Protein AF-A0A7S3XL60-F1 (afdb_monomer_lite)

Secondary structure (DSSP, 8-state):
-HHHHHHHHHHHHHHHHHHHHHHHTTT-S-HHHHHHHHHHHHHHHHHHHHHHHHTTT-TTS-HHHHHHHHHHHHHHHHHHHHSTT-HHHHHHIIIIIHHHS-HHHHHHHHHHHHHHHHHHHHHHHHHHHHHHHS--

InterPro domains:
  IPR003691 Fluoride-specific ion channel FluC [PF02537] (35-117)
  IPR003691 Fluoride-specific ion channel FluC [PTHR28259] (33-118)

Radius of gyration: 21.87 Å; chains: 1; bounding box: 58×39×62 Å

Structure (mmCIF, N/CA/C/O backbone):
data_AF-A0A7S3XL60-F1
#
_entry.id   AF-A0A7S3XL60-F1
#
loop_
_atom_site.group_PDB
_atom_site.id
_atom_site.type_symbol
_atom_site.label_atom_id
_atom_site.label_alt_id
_atom_site.label_comp_id
_atom_site.label_asym_id
_atom_site.label_entity_id
_atom_site.label_seq_id
_atom_site.pdbx_PDB_ins_code
_atom_site.Cartn_x
_atom_site.Cartn_y
_atom_site.Cartn_z
_atom_site.occupancy
_atom_site.B_iso_or_equiv
_atom_site.auth_seq_id
_atom_site.auth_comp_id
_atom_site.auth_asym_id
_atom_site.auth_atom_id
_atom_site.pdbx_PDB_model_num
ATOM 1 N N . TRP A 1 1 ? -0.030 26.048 19.191 1.00 60.75 1 TRP A N 1
ATOM 2 C CA . TRP A 1 1 ? -0.274 24.596 19.277 1.00 60.75 1 TRP A CA 1
ATOM 3 C C . TRP A 1 1 ? -0.818 24.056 17.961 1.00 60.75 1 TRP A C 1
ATOM 5 O O . TRP A 1 1 ? -0.021 23.483 17.243 1.00 60.75 1 TRP A O 1
ATOM 15 N N . TYR A 1 2 ? -2.032 24.414 17.520 1.00 70.25 2 TYR A N 1
ATOM 16 C CA . TYR A 1 2 ? -2.597 23.968 16.225 1.00 70.25 2 TYR A CA 1
ATOM 17 C C . TYR A 1 2 ? -1.670 24.115 14.994 1.00 70.25 2 TYR A C 1
ATOM 19 O O . TYR A 1 2 ? -1.503 23.177 14.225 1.00 70.25 2 TYR A O 1
ATOM 27 N N . ILE A 1 3 ? -1.014 25.269 14.820 1.00 68.69 3 ILE A N 1
ATOM 28 C CA . ILE A 1 3 ? -0.094 25.508 13.687 1.00 68.69 3 ILE A CA 1
ATOM 29 C C . ILE A 1 3 ? 1.188 24.665 13.795 1.00 68.69 3 ILE A C 1
ATOM 31 O O . ILE A 1 3 ? 1.730 24.233 12.783 1.00 68.69 3 ILE A O 1
ATOM 35 N N . ILE A 1 4 ? 1.656 24.407 15.018 1.00 69.75 4 ILE A N 1
ATOM 36 C CA . ILE A 1 4 ? 2.851 23.591 15.274 1.00 69.75 4 ILE A CA 1
ATOM 37 C C . ILE A 1 4 ? 2.540 22.124 14.967 1.00 69.75 4 ILE A C 1
ATOM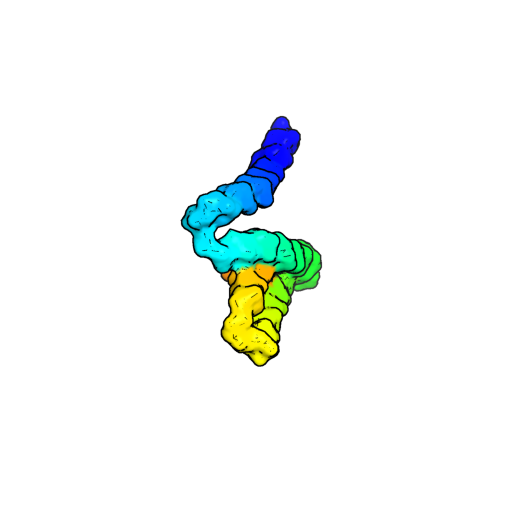 39 O O . ILE A 1 4 ? 3.349 21.463 14.327 1.00 69.75 4 ILE A O 1
ATOM 43 N N . ASP A 1 5 ? 1.347 21.645 15.323 1.00 66.94 5 ASP A N 1
ATOM 44 C CA . ASP A 1 5 ? 0.905 20.283 15.013 1.00 66.94 5 ASP A CA 1
ATOM 45 C C . ASP A 1 5 ? 0.758 20.071 13.501 1.00 66.94 5 ASP A C 1
ATOM 47 O O . ASP A 1 5 ? 1.246 19.082 12.960 1.00 66.94 5 ASP A O 1
ATOM 51 N N . GLN A 1 6 ? 0.171 21.037 12.786 1.00 62.28 6 GLN A N 1
ATOM 52 C CA . GLN A 1 6 ? 0.098 20.998 11.321 1.00 62.28 6 GLN A CA 1
ATOM 53 C C . GLN A 1 6 ? 1.495 21.017 10.686 1.00 62.28 6 GLN A C 1
ATOM 55 O O . GLN A 1 6 ? 1.762 20.253 9.760 1.00 62.28 6 GLN A O 1
ATOM 60 N N . ALA A 1 7 ? 2.412 21.835 11.205 1.00 62.44 7 ALA A N 1
ATOM 61 C CA . ALA A 1 7 ? 3.783 21.893 10.713 1.00 62.44 7 ALA A CA 1
ATOM 62 C C . ALA A 1 7 ? 4.552 20.589 10.978 1.00 62.44 7 ALA A C 1
ATOM 64 O O . ALA A 1 7 ? 5.225 20.107 10.078 1.00 62.44 7 ALA A O 1
ATOM 65 N N . LEU A 1 8 ? 4.423 19.975 12.157 1.00 65.44 8 LEU A N 1
ATOM 66 C CA . LEU A 1 8 ? 5.077 18.701 12.486 1.00 65.44 8 LEU A CA 1
ATOM 67 C C . LEU A 1 8 ? 4.546 17.528 11.660 1.00 65.44 8 LEU A C 1
ATOM 69 O O . LEU A 1 8 ? 5.292 16.591 11.390 1.00 65.44 8 LEU A O 1
ATOM 73 N N . VAL A 1 9 ? 3.282 17.584 11.240 1.00 63.25 9 VAL A N 1
ATOM 74 C CA . VAL A 1 9 ? 2.701 16.587 10.340 1.00 63.25 9 VAL A CA 1
ATOM 75 C C . VAL A 1 9 ? 3.178 16.824 8.912 1.00 63.25 9 VAL A C 1
ATOM 77 O O . VAL A 1 9 ? 3.651 15.890 8.285 1.00 63.25 9 VAL A O 1
ATOM 80 N N . VAL A 1 10 ? 3.111 18.053 8.397 1.00 63.19 10 VAL A N 1
ATOM 81 C CA . VAL A 1 10 ? 3.408 18.370 6.986 1.00 63.19 10 VAL A CA 1
ATOM 82 C C . VAL A 1 10 ? 4.910 18.386 6.688 1.00 63.19 10 VAL A C 1
ATOM 84 O O . VAL A 1 10 ? 5.324 17.966 5.608 1.00 63.19 10 VAL A O 1
ATOM 87 N N . PHE A 1 11 ? 5.736 18.822 7.640 1.00 63.62 11 PHE A N 1
ATOM 88 C CA . PHE A 1 11 ? 7.186 18.935 7.491 1.00 63.62 11 PHE A CA 1
ATOM 89 C C . PHE A 1 11 ? 7.851 17.630 7.044 1.00 63.62 11 PHE A C 1
ATOM 91 O O . PHE A 1 11 ? 8.510 17.677 6.015 1.00 63.62 11 PHE A O 1
ATOM 98 N N . PRO A 1 12 ? 7.676 16.463 7.693 1.00 64.38 12 PRO A N 1
ATOM 99 C CA . PRO A 1 12 ? 8.312 15.230 7.239 1.00 64.38 12 PRO A CA 1
ATOM 100 C C . PRO A 1 12 ? 7.856 14.807 5.840 1.00 64.38 12 PRO A C 1
ATOM 102 O O . PRO A 1 12 ? 8.682 14.278 5.102 1.00 64.38 12 PRO A O 1
ATOM 105 N N . TYR A 1 13 ? 6.609 15.077 5.430 1.00 64.50 13 TYR A N 1
ATOM 106 C CA . TYR A 1 13 ? 6.133 14.765 4.074 1.00 64.50 13 TYR A CA 1
ATOM 107 C C . TYR A 1 13 ? 6.742 15.685 3.018 1.00 64.50 13 TYR A C 1
ATOM 109 O O . TYR A 1 13 ? 7.201 15.206 1.989 1.00 64.50 13 TYR A O 1
ATOM 117 N N . VAL A 1 14 ? 6.794 16.993 3.272 1.00 64.62 14 VAL A N 1
ATOM 118 C CA . VAL A 1 14 ? 7.412 17.967 2.357 1.00 64.62 14 VAL A CA 1
ATOM 119 C C . VAL A 1 14 ? 8.930 17.776 2.317 1.00 64.62 14 VAL A C 1
ATOM 121 O O . VAL A 1 14 ? 9.534 17.793 1.249 1.00 64.62 14 VAL A O 1
ATOM 124 N N . PHE A 1 15 ? 9.544 17.516 3.469 1.00 63.25 15 PHE A N 1
ATOM 125 C CA . PHE A 1 15 ? 10.965 17.228 3.626 1.00 63.25 15 PHE A CA 1
ATOM 126 C C . PHE A 1 15 ? 11.353 15.945 2.884 1.00 63.25 15 PHE A C 1
ATOM 128 O O . PHE A 1 15 ? 12.292 15.974 2.098 1.00 63.25 15 PHE A O 1
ATOM 135 N N . THR A 1 16 ? 10.609 14.843 3.035 1.00 65.25 16 THR A N 1
ATOM 136 C CA . THR A 1 16 ? 10.871 13.609 2.268 1.00 65.25 16 THR A CA 1
ATOM 137 C C . THR A 1 16 ? 10.542 13.756 0.784 1.00 65.25 16 THR A C 1
ATOM 139 O O . THR A 1 16 ? 11.336 13.318 -0.041 1.00 65.25 16 THR A O 1
ATOM 142 N N . ALA A 1 17 ? 9.447 14.421 0.411 1.00 67.38 17 ALA A N 1
ATOM 143 C CA . ALA A 1 17 ? 9.079 14.617 -0.992 1.00 67.38 17 ALA A CA 1
ATOM 144 C C . ALA A 1 17 ? 10.056 15.521 -1.765 1.00 67.38 17 ALA A C 1
ATOM 146 O O . ALA A 1 17 ? 10.202 15.342 -2.970 1.00 67.38 17 ALA A O 1
ATOM 147 N N . LEU A 1 18 ? 10.733 16.468 -1.102 1.00 68.19 18 LEU A N 1
ATOM 148 C CA . LEU A 1 18 ? 11.672 17.399 -1.744 1.00 68.19 18 LEU A CA 1
ATOM 149 C C . LEU A 1 18 ? 13.143 16.980 -1.615 1.00 68.19 18 LEU A C 1
ATOM 151 O O . LEU A 1 18 ? 13.889 17.091 -2.587 1.00 68.19 18 LEU A O 1
ATOM 155 N N . LEU A 1 19 ? 13.583 16.479 -0.454 1.00 67.81 19 LEU A N 1
ATOM 156 C CA . LEU A 1 19 ? 14.980 16.063 -0.270 1.00 67.81 19 LEU A CA 1
ATOM 157 C C . LEU A 1 19 ? 15.268 14.689 -0.849 1.00 67.81 19 LEU A C 1
ATOM 159 O O . LEU A 1 19 ? 16.387 14.466 -1.302 1.00 67.81 19 LEU A O 1
ATOM 163 N N . PHE A 1 20 ? 14.300 13.769 -0.855 1.00 69.31 20 PHE A N 1
ATOM 164 C CA . PHE A 1 20 ? 14.562 12.431 -1.373 1.00 69.31 20 PHE A CA 1
ATOM 165 C C . PHE A 1 20 ? 14.897 12.456 -2.870 1.00 69.31 20 PHE A C 1
ATOM 167 O O . PHE A 1 20 ? 15.927 11.888 -3.214 1.00 69.31 20 PHE A O 1
ATOM 174 N N . PRO A 1 21 ? 14.165 13.165 -3.756 1.00 67.38 21 PRO A N 1
ATOM 175 C CA . PRO A 1 21 ? 14.575 13.316 -5.153 1.00 67.38 21 PRO A CA 1
ATOM 176 C C . PRO A 1 21 ? 15.944 13.988 -5.290 1.00 67.38 21 PRO A C 1
ATOM 178 O O . PRO A 1 21 ? 16.767 13.547 -6.087 1.00 67.38 21 PRO A O 1
ATOM 181 N N . LEU A 1 22 ? 16.224 15.010 -4.473 1.00 67.06 22 LEU A N 1
ATOM 182 C CA . LEU A 1 22 ? 17.495 15.731 -4.513 1.00 67.06 22 LEU A CA 1
ATOM 183 C C . LEU A 1 22 ? 18.677 14.807 -4.181 1.00 67.06 22 LEU A C 1
ATOM 185 O O . LEU A 1 22 ? 19.625 14.732 -4.956 1.00 67.06 22 LEU A O 1
ATOM 189 N N . VAL A 1 23 ? 18.602 14.050 -3.084 1.00 67.75 23 VAL A N 1
ATOM 190 C CA . VAL A 1 23 ? 19.652 13.099 -2.671 1.00 67.75 23 VAL A CA 1
ATOM 191 C C . VAL A 1 23 ? 19.706 11.892 -3.613 1.00 67.75 23 VAL A C 1
ATOM 193 O O . VAL A 1 23 ? 20.784 11.416 -3.963 1.00 67.75 23 VAL A O 1
ATOM 196 N N . ALA A 1 24 ? 18.555 11.422 -4.089 1.00 65.81 24 ALA A N 1
ATOM 197 C CA . ALA A 1 24 ? 18.457 10.327 -5.043 1.00 65.81 24 ALA A CA 1
ATOM 198 C C . ALA A 1 24 ? 19.146 10.643 -6.382 1.00 65.81 24 ALA A C 1
ATOM 200 O O . ALA A 1 24 ? 19.755 9.759 -6.982 1.00 65.81 24 ALA A O 1
ATOM 201 N N . THR A 1 25 ? 19.127 11.907 -6.822 1.00 66.62 25 THR A N 1
ATOM 202 C CA . THR A 1 25 ? 19.819 12.351 -8.048 1.00 66.62 25 THR A CA 1
ATOM 203 C C . THR A 1 25 ? 21.336 12.511 -7.904 1.00 66.62 25 THR A C 1
ATOM 205 O O . THR A 1 25 ? 22.019 12.660 -8.913 1.00 66.62 25 THR A O 1
ATOM 208 N N . GLN A 1 26 ? 21.901 12.410 -6.692 1.00 74.31 26 GLN A N 1
ATOM 209 C CA . GLN A 1 26 ? 23.353 12.512 -6.461 1.00 74.31 26 GLN A CA 1
ATOM 210 C C . GLN A 1 26 ? 24.130 11.226 -6.806 1.00 74.31 26 GLN A C 1
ATOM 212 O O . GLN A 1 26 ? 25.330 11.147 -6.555 1.00 74.31 26 GLN A O 1
ATOM 217 N N . GLY A 1 27 ? 23.467 10.205 -7.361 1.00 73.06 27 GLY A N 1
ATOM 218 C CA . GLY A 1 27 ? 24.101 8.939 -7.753 1.00 73.06 27 GLY A CA 1
ATOM 219 C C . GLY A 1 27 ? 24.435 8.004 -6.585 1.00 73.06 27 GLY A C 1
ATOM 220 O O . GLY A 1 27 ? 25.106 6.997 -6.782 1.00 73.06 27 GLY A O 1
ATOM 221 N N . VAL A 1 28 ? 23.962 8.320 -5.374 1.00 80.50 28 VAL A N 1
ATOM 222 C CA . VAL A 1 28 ? 24.192 7.520 -4.157 1.00 80.50 28 VAL A CA 1
ATOM 223 C C . VAL A 1 28 ? 23.319 6.258 -4.134 1.00 80.50 28 VAL A C 1
ATOM 225 O O . VAL A 1 28 ? 23.715 5.241 -3.569 1.00 80.50 28 VAL A O 1
ATOM 228 N N . PHE A 1 29 ? 22.138 6.307 -4.757 1.00 79.38 29 PHE A N 1
ATOM 229 C CA . PHE A 1 29 ? 21.167 5.214 -4.751 1.00 79.38 29 PHE A CA 1
ATOM 230 C C . PHE A 1 29 ? 21.046 4.530 -6.117 1.00 79.38 29 PHE A C 1
ATOM 232 O O . PHE A 1 29 ? 21.171 5.195 -7.149 1.00 79.38 29 PHE A O 1
ATOM 239 N N . PRO A 1 30 ? 20.732 3.219 -6.153 1.00 84.19 30 PRO A N 1
ATOM 240 C CA . PRO A 1 30 ? 20.392 2.539 -7.394 1.00 84.19 30 PRO A CA 1
ATOM 241 C C . PRO A 1 30 ? 19.213 3.238 -8.089 1.00 84.19 30 PRO A C 1
ATOM 243 O O . PRO A 1 30 ? 18.250 3.599 -7.404 1.00 84.19 30 PRO A O 1
ATOM 246 N N . PRO A 1 31 ? 19.207 3.351 -9.434 1.00 82.31 31 PRO A N 1
ATOM 247 C CA . PRO A 1 31 ? 18.111 3.985 -10.171 1.00 82.31 31 PRO A CA 1
ATOM 248 C C . PRO A 1 31 ? 16.736 3.423 -9.798 1.00 82.31 31 PRO A C 1
ATOM 250 O O . PRO A 1 31 ? 15.769 4.168 -9.682 1.00 82.31 31 PRO A O 1
ATOM 253 N N . ALA A 1 32 ? 16.664 2.117 -9.520 1.00 84.44 32 ALA A N 1
ATOM 254 C CA . ALA A 1 32 ? 15.438 1.451 -9.100 1.00 84.44 32 ALA A CA 1
ATOM 255 C C . ALA A 1 32 ? 14.804 2.065 -7.847 1.00 84.44 32 ALA A C 1
ATOM 257 O O . ALA A 1 32 ? 13.598 2.292 -7.825 1.00 84.44 32 ALA A O 1
ATOM 258 N N . SER A 1 33 ? 15.608 2.377 -6.830 1.00 83.94 33 SER A N 1
ATOM 259 C CA . SER A 1 33 ? 15.125 2.988 -5.591 1.00 83.94 33 SER A CA 1
ATOM 260 C C . SER A 1 33 ? 14.656 4.421 -5.827 1.00 83.94 33 SER A C 1
ATOM 262 O O . SER A 1 33 ? 13.629 4.822 -5.293 1.00 83.94 33 SER A O 1
ATOM 264 N N . VAL A 1 34 ? 15.365 5.173 -6.675 1.00 84.50 34 VAL A N 1
ATOM 265 C CA . VAL A 1 34 ? 15.006 6.553 -7.031 1.00 84.50 34 VAL A CA 1
ATOM 266 C C . VAL A 1 34 ? 13.644 6.603 -7.718 1.00 84.50 34 VAL A C 1
ATOM 268 O O . VAL A 1 34 ? 12.743 7.310 -7.266 1.00 84.50 34 VAL A O 1
ATOM 271 N N . TYR A 1 35 ? 13.474 5.822 -8.788 1.00 86.50 35 TYR A N 1
ATOM 272 C CA . TYR A 1 35 ? 12.227 5.793 -9.545 1.00 86.50 35 TYR A CA 1
ATOM 273 C C . TYR A 1 35 ? 11.075 5.206 -8.732 1.00 86.50 35 TYR A C 1
ATOM 275 O O . TYR A 1 35 ? 9.980 5.761 -8.770 1.00 86.50 35 TYR A O 1
ATOM 283 N N . ALA A 1 36 ? 11.308 4.146 -7.951 1.00 88.31 36 ALA A N 1
ATOM 284 C CA . ALA A 1 36 ? 10.281 3.592 -7.073 1.00 88.31 36 ALA A CA 1
ATOM 285 C C . ALA A 1 36 ? 9.768 4.651 -6.088 1.00 88.31 36 ALA A C 1
ATOM 287 O O . ALA A 1 36 ? 8.565 4.868 -6.009 1.00 88.31 36 ALA A O 1
ATOM 288 N N . SER A 1 37 ? 10.660 5.380 -5.413 1.00 85.50 37 SER A N 1
ATOM 289 C CA . SER A 1 37 ? 10.272 6.429 -4.466 1.00 85.50 37 SER A CA 1
ATOM 290 C C . SER A 1 37 ? 9.536 7.601 -5.110 1.00 85.50 37 SER A C 1
ATOM 292 O O . SER A 1 37 ? 8.625 8.146 -4.491 1.00 85.50 37 SER A O 1
ATOM 294 N N . LEU A 1 38 ? 9.889 7.978 -6.343 1.00 84.50 38 LEU A N 1
ATOM 295 C CA . LEU A 1 38 ? 9.152 8.993 -7.105 1.00 84.50 38 LEU A CA 1
ATOM 296 C C . LEU A 1 38 ? 7.740 8.526 -7.480 1.00 84.50 38 LEU A C 1
ATOM 298 O O . LEU A 1 38 ? 6.821 9.340 -7.544 1.00 84.50 38 LEU A O 1
ATOM 302 N N . LEU A 1 39 ? 7.560 7.226 -7.713 1.00 89.44 39 LEU A N 1
ATOM 303 C CA . LEU A 1 39 ? 6.277 6.625 -8.074 1.00 89.44 39 LEU A CA 1
ATOM 304 C C . LEU A 1 39 ? 5.408 6.286 -6.850 1.00 89.44 39 LEU A C 1
ATOM 306 O O . LEU A 1 39 ? 4.186 6.237 -6.975 1.00 89.44 39 LEU A O 1
ATOM 310 N N . SER A 1 40 ? 5.990 6.106 -5.661 1.00 89.50 40 SER A N 1
ATOM 311 C CA . SER A 1 40 ? 5.274 5.741 -4.428 1.00 89.50 40 SER A CA 1
ATOM 312 C C . SER A 1 40 ? 4.081 6.638 -4.052 1.00 89.50 40 SER A C 1
ATOM 314 O O . SER A 1 40 ? 3.069 6.115 -3.585 1.00 89.50 40 SER A O 1
ATOM 316 N N . PRO A 1 41 ? 4.096 7.971 -4.245 1.00 88.62 41 PRO A N 1
ATOM 317 C CA . PRO A 1 41 ? 2.911 8.786 -3.972 1.00 88.62 41 PRO A CA 1
ATOM 318 C C . PRO A 1 41 ? 1.673 8.338 -4.764 1.00 88.62 41 PRO A C 1
ATOM 320 O O . PRO A 1 41 ? 0.561 8.399 -4.240 1.00 88.62 41 PRO A O 1
ATOM 323 N N . LEU A 1 42 ? 1.855 7.819 -5.986 1.00 89.25 42 LEU A N 1
ATOM 324 C CA . LEU A 1 42 ? 0.757 7.348 -6.836 1.00 89.25 42 LEU A CA 1
ATOM 325 C C . LEU A 1 42 ? 0.059 6.102 -6.277 1.00 89.25 42 LEU A C 1
ATOM 327 O O . LEU A 1 42 ? -1.123 5.924 -6.546 1.00 89.25 42 LEU A O 1
ATOM 331 N N . GLY A 1 43 ? 0.751 5.263 -5.499 1.00 91.88 43 GLY A N 1
ATOM 332 C CA . GLY A 1 43 ? 0.137 4.131 -4.795 1.00 91.88 43 GLY A CA 1
ATOM 333 C C . GLY A 1 43 ? -0.389 4.505 -3.406 1.00 91.88 43 GLY A C 1
ATOM 334 O O . GLY A 1 43 ? -1.447 4.043 -2.979 1.00 91.88 43 GLY A O 1
ATOM 335 N N . ALA A 1 44 ? 0.286 5.420 -2.708 1.00 90.62 44 ALA A N 1
ATOM 336 C CA . ALA A 1 44 ? -0.126 5.845 -1.373 1.00 90.62 44 ALA A CA 1
ATOM 337 C C . ALA A 1 44 ? -1.471 6.599 -1.362 1.00 90.62 44 ALA A C 1
ATOM 339 O O . ALA A 1 44 ? -2.268 6.409 -0.441 1.00 90.62 44 ALA A O 1
ATOM 340 N N . ILE A 1 45 ? -1.742 7.428 -2.379 1.00 89.12 45 ILE A N 1
ATOM 341 C CA . ILE A 1 45 ? -2.999 8.186 -2.516 1.00 89.12 45 ILE A CA 1
ATOM 342 C C . ILE A 1 45 ? -4.230 7.266 -2.613 1.00 89.12 45 ILE A C 1
ATOM 344 O O . ILE A 1 45 ? -5.124 7.412 -1.776 1.00 89.12 45 ILE A O 1
ATOM 348 N N . PRO A 1 46 ? -4.326 6.318 -3.570 1.00 90.88 46 PRO A N 1
ATOM 349 C CA . PRO A 1 46 ? -5.496 5.451 -3.678 1.00 90.88 46 PRO A CA 1
ATOM 350 C C . PRO A 1 46 ? -5.686 4.577 -2.437 1.00 90.88 46 PRO A C 1
ATOM 352 O O . PRO A 1 46 ? -6.828 4.370 -2.034 1.00 90.88 46 PRO A O 1
ATOM 355 N N . ARG A 1 47 ? -4.603 4.141 -1.775 1.00 92.62 47 ARG A N 1
ATOM 356 C CA . ARG A 1 47 ? -4.689 3.462 -0.472 1.00 92.62 47 ARG A CA 1
ATOM 357 C C . ARG A 1 47 ? -5.297 4.358 0.605 1.00 92.62 47 ARG A C 1
ATOM 359 O O . ARG A 1 47 ? -6.168 3.923 1.351 1.00 92.62 47 ARG A O 1
ATOM 366 N N . TRP A 1 48 ? -4.847 5.607 0.712 1.00 89.62 48 TRP A N 1
ATOM 367 C CA . TRP A 1 48 ? -5.394 6.543 1.694 1.00 89.62 48 TRP A CA 1
ATOM 368 C C . TRP A 1 48 ? -6.883 6.808 1.452 1.00 89.62 48 TRP A C 1
ATOM 370 O O . TRP A 1 48 ? -7.674 6.776 2.398 1.00 89.62 48 TRP A O 1
ATOM 380 N N . ILE A 1 49 ? -7.279 7.001 0.192 1.00 89.44 49 ILE A N 1
ATOM 381 C CA . ILE A 1 49 ? -8.682 7.168 -0.200 1.00 89.44 49 ILE A CA 1
ATOM 382 C C . ILE A 1 49 ? -9.480 5.910 0.168 1.00 89.44 49 ILE A C 1
ATOM 384 O O . ILE A 1 49 ? -10.486 6.015 0.871 1.00 89.44 49 ILE A O 1
ATOM 388 N N . SER A 1 50 ? -9.035 4.716 -0.238 1.00 89.50 50 SER A N 1
ATOM 389 C CA . SER A 1 50 ? -9.773 3.478 0.035 1.00 89.50 50 SER A CA 1
ATOM 390 C C . SER A 1 50 ? -9.926 3.236 1.536 1.00 89.50 50 SER A C 1
ATOM 392 O O . SER A 1 50 ? -11.037 2.996 2.001 1.00 89.50 50 SER A O 1
ATOM 394 N N . SER A 1 51 ? -8.856 3.369 2.320 1.00 89.12 51 SER A N 1
ATOM 395 C CA . SER A 1 51 ? -8.907 3.192 3.773 1.00 89.12 51 SER A CA 1
ATOM 396 C C . SER A 1 51 ? -9.786 4.238 4.464 1.00 89.12 51 SER A C 1
ATOM 398 O O . SER A 1 51 ? -10.494 3.890 5.402 1.00 89.12 51 SER A O 1
ATOM 400 N N . THR A 1 52 ? -9.796 5.493 4.009 1.00 87.88 52 THR A N 1
ATOM 401 C CA . THR A 1 52 ? -10.606 6.556 4.635 1.00 87.88 52 THR A CA 1
ATOM 402 C C . THR A 1 52 ? -12.099 6.376 4.359 1.00 87.88 52 THR A C 1
ATOM 404 O O . THR A 1 52 ? -12.917 6.482 5.273 1.00 87.88 52 THR A O 1
ATOM 407 N N . TYR A 1 53 ? -12.467 6.086 3.109 1.00 90.00 53 TYR A N 1
ATOM 408 C CA . TYR A 1 53 ? -13.872 6.051 2.699 1.00 90.00 53 TYR A CA 1
ATOM 409 C C . TYR A 1 53 ? -14.516 4.673 2.823 1.00 90.00 53 TYR A C 1
ATOM 411 O O . TYR A 1 53 ? -15.705 4.604 3.102 1.00 90.00 53 TYR A O 1
ATOM 419 N N . LEU A 1 54 ? -13.775 3.577 2.624 1.00 90.19 54 LEU A N 1
ATOM 420 C CA . LEU A 1 54 ? -14.368 2.235 2.581 1.00 90.19 54 LEU A CA 1
ATOM 421 C C . LEU A 1 54 ? -14.299 1.502 3.925 1.00 90.19 54 LEU A C 1
ATOM 423 O O . LEU A 1 54 ? -15.189 0.704 4.207 1.00 90.19 54 LEU A O 1
ATOM 427 N N . ASN A 1 55 ? -13.303 1.768 4.783 1.00 85.12 55 ASN A N 1
ATOM 428 C CA . ASN A 1 55 ? -13.244 1.114 6.103 1.00 85.12 55 ASN A CA 1
ATOM 429 C C . ASN A 1 55 ? -14.403 1.546 7.018 1.00 85.12 55 ASN A C 1
ATOM 431 O O . ASN A 1 55 ? -14.805 0.789 7.898 1.00 85.12 55 ASN A O 1
ATOM 435 N N . SER A 1 56 ? -14.953 2.746 6.820 1.00 86.19 56 SER A N 1
ATOM 436 C CA . SER A 1 56 ? -16.103 3.242 7.584 1.00 86.19 56 SER A CA 1
ATOM 437 C C . SER A 1 56 ? -17.434 2.627 7.139 1.00 86.19 56 SER A C 1
ATOM 439 O O . SER A 1 56 ? -18.355 2.548 7.949 1.00 86.19 56 SER A O 1
ATOM 441 N N . LEU A 1 57 ? -17.532 2.145 5.893 1.00 89.44 57 LEU A N 1
ATOM 442 C CA . LEU A 1 57 ? -18.748 1.522 5.358 1.00 89.44 57 LEU A CA 1
ATOM 443 C C . LEU A 1 57 ? -19.043 0.167 6.002 1.00 89.44 57 LEU A C 1
ATOM 445 O O . LEU A 1 57 ? -20.207 -0.199 6.145 1.00 89.44 57 LEU A O 1
ATOM 449 N N . TRP A 1 58 ? -18.002 -0.574 6.393 1.00 87.81 58 TRP A N 1
ATOM 450 C CA . TRP A 1 58 ? -18.158 -1.881 7.021 1.00 87.81 58 TRP A CA 1
ATOM 451 C C . TRP A 1 58 ? -17.269 -2.024 8.269 1.00 87.81 58 TRP A C 1
ATOM 453 O O . TRP A 1 58 ? -16.182 -2.580 8.203 1.00 87.81 58 TRP A O 1
ATOM 463 N N . PRO A 1 59 ? -17.712 -1.565 9.453 1.00 83.19 59 PRO A N 1
ATOM 464 C CA . PRO A 1 59 ? -16.873 -1.540 10.660 1.00 83.19 59 PRO A CA 1
ATOM 465 C C . PRO A 1 59 ? -16.360 -2.905 11.150 1.00 83.19 59 PRO A C 1
ATOM 467 O O . PRO A 1 59 ? -15.433 -2.958 11.962 1.00 83.19 59 PRO A O 1
ATOM 470 N N . GLN A 1 60 ? -16.987 -3.996 10.709 1.00 87.19 60 GLN A N 1
ATOM 471 C CA . GLN A 1 60 ? -16.627 -5.377 11.029 1.00 87.19 60 GLN A CA 1
ATOM 472 C C . GLN A 1 60 ? -15.518 -5.927 10.121 1.00 87.19 60 GLN A C 1
ATOM 474 O O . GLN A 1 60 ? -14.924 -6.950 10.452 1.00 87.19 60 GLN A O 1
ATOM 479 N N . PHE A 1 61 ? -15.233 -5.270 8.994 1.00 90.19 61 PHE A N 1
ATOM 480 C CA . PHE A 1 61 ? -14.240 -5.718 8.028 1.00 90.19 61 PHE A CA 1
ATOM 481 C C . PHE A 1 61 ? -13.540 -4.519 7.368 1.00 90.19 61 PHE A C 1
ATOM 483 O O . PHE A 1 61 ? -14.215 -3.705 6.743 1.00 90.19 61 PHE A O 1
ATOM 490 N N . PRO A 1 62 ? -12.201 -4.396 7.440 1.00 92.12 62 PRO A N 1
ATOM 491 C CA . PRO A 1 62 ? -11.461 -3.267 6.874 1.00 92.12 62 PRO A CA 1
ATOM 492 C C . PRO A 1 62 ? -11.440 -3.314 5.336 1.00 92.12 62 PRO A C 1
ATOM 494 O O . PRO A 1 62 ? -10.435 -3.644 4.700 1.00 92.12 62 PRO A O 1
ATOM 497 N N . LEU A 1 63 ? -12.581 -2.992 4.727 1.00 93.81 63 LEU A N 1
ATOM 498 C CA . LEU A 1 63 ? -12.844 -3.143 3.301 1.00 93.81 63 LEU A CA 1
ATOM 499 C C . LEU A 1 63 ? -11.879 -2.320 2.445 1.00 93.81 63 LEU A C 1
ATOM 501 O O . LEU A 1 63 ? -11.408 -2.793 1.418 1.00 93.81 63 LEU A O 1
ATOM 505 N N . GLY A 1 64 ? -11.546 -1.108 2.876 1.00 93.62 64 GLY A N 1
ATOM 506 C CA . GLY A 1 64 ? -10.606 -0.227 2.193 1.00 93.62 64 GLY A CA 1
ATOM 507 C C . GLY A 1 64 ? -9.183 -0.757 2.165 1.00 93.62 64 GLY A C 1
ATOM 508 O O . GLY A 1 64 ? -8.533 -0.693 1.120 1.00 93.62 64 GLY A O 1
ATOM 509 N N . THR A 1 65 ? -8.719 -1.316 3.283 1.00 94.88 65 THR A N 1
ATOM 510 C CA . THR A 1 65 ? -7.402 -1.962 3.382 1.00 94.88 65 THR A CA 1
ATOM 511 C C . THR A 1 65 ? -7.357 -3.234 2.530 1.00 94.88 65 THR A C 1
ATOM 513 O O . THR A 1 65 ? -6.392 -3.464 1.802 1.00 94.88 65 THR A O 1
ATOM 516 N N . PHE A 1 66 ? -8.426 -4.034 2.556 1.00 95.56 66 PHE A N 1
ATOM 517 C CA . PHE A 1 66 ? -8.548 -5.234 1.729 1.00 95.56 66 PHE A CA 1
ATOM 518 C C . PHE A 1 66 ? -8.529 -4.910 0.229 1.00 95.56 66 PHE A C 1
ATOM 520 O O . PHE A 1 66 ? -7.721 -5.469 -0.511 1.00 95.56 66 PHE A O 1
ATOM 527 N N . VAL A 1 67 ? -9.371 -3.971 -0.214 1.00 95.81 67 VAL A N 1
ATOM 528 C CA . VAL A 1 67 ? -9.450 -3.546 -1.619 1.00 95.81 67 VAL A CA 1
ATOM 529 C C . VAL A 1 67 ? -8.114 -2.976 -2.094 1.00 95.81 67 VAL A C 1
ATOM 531 O O . VAL A 1 67 ? -7.681 -3.318 -3.190 1.00 95.81 67 VAL A O 1
ATOM 534 N N . ALA A 1 68 ? -7.427 -2.172 -1.275 1.00 96.31 68 ALA A N 1
ATOM 535 C CA . ALA A 1 68 ? -6.101 -1.656 -1.616 1.00 96.31 68 ALA A CA 1
ATOM 536 C C . ALA A 1 68 ? -5.100 -2.785 -1.906 1.00 96.31 68 ALA A C 1
ATOM 538 O O . ALA A 1 68 ? -4.442 -2.771 -2.943 1.00 96.31 68 ALA A O 1
ATOM 539 N N . ASN A 1 69 ? -5.037 -3.796 -1.035 1.00 97.12 69 ASN A N 1
ATOM 540 C CA . ASN A 1 69 ? -4.123 -4.925 -1.201 1.00 97.12 69 ASN A CA 1
ATOM 541 C C . ASN A 1 69 ? -4.464 -5.778 -2.431 1.00 97.12 69 ASN A C 1
ATOM 543 O O . ASN A 1 69 ? -3.564 -6.157 -3.177 1.00 97.12 69 ASN A O 1
ATOM 547 N N . VAL A 1 70 ? -5.748 -6.055 -2.676 1.00 97.56 70 VAL A N 1
ATOM 548 C CA . VAL A 1 70 ? -6.184 -6.835 -3.847 1.00 97.56 70 VAL A CA 1
ATOM 549 C C . VAL A 1 70 ? -5.878 -6.098 -5.149 1.00 97.56 70 VAL A C 1
ATOM 551 O O . VAL A 1 70 ? -5.358 -6.703 -6.085 1.00 97.56 70 VAL A O 1
ATOM 554 N N . LEU A 1 71 ? -6.161 -4.794 -5.212 1.00 97.19 71 LEU A N 1
ATOM 555 C CA . LEU A 1 71 ? -5.879 -3.987 -6.399 1.00 97.19 71 LEU A CA 1
ATOM 556 C C . LEU A 1 71 ? -4.377 -3.844 -6.652 1.00 97.19 71 LEU A C 1
ATOM 558 O O . LEU A 1 71 ? -3.963 -3.926 -7.804 1.00 97.19 71 LEU A O 1
ATOM 562 N N . ALA A 1 72 ? -3.565 -3.700 -5.602 1.00 96.94 72 ALA A N 1
ATOM 563 C CA . ALA A 1 72 ? -2.111 -3.670 -5.727 1.00 96.94 72 ALA A CA 1
ATOM 564 C C . ALA A 1 72 ? -1.561 -4.984 -6.307 1.00 96.94 72 ALA A C 1
ATOM 566 O O . ALA A 1 72 ? -0.801 -4.957 -7.269 1.00 96.94 72 ALA A O 1
ATOM 567 N N . VAL A 1 73 ? -2.014 -6.140 -5.806 1.00 97.25 73 VAL A N 1
ATOM 568 C CA . VAL A 1 73 ? -1.598 -7.450 -6.343 1.00 97.25 73 VAL A CA 1
ATOM 569 C C . VAL A 1 73 ? -2.070 -7.644 -7.786 1.00 97.25 73 VAL A C 1
ATOM 571 O O . VAL A 1 73 ? -1.323 -8.170 -8.610 1.00 97.25 73 VAL A O 1
ATOM 574 N N . ALA A 1 74 ? -3.288 -7.209 -8.122 1.00 97.75 74 ALA A N 1
ATOM 575 C CA . ALA A 1 74 ? -3.783 -7.264 -9.495 1.00 97.75 74 ALA A CA 1
ATOM 576 C C . ALA A 1 74 ? -2.942 -6.383 -10.434 1.00 97.75 74 ALA A C 1
ATOM 578 O O . ALA A 1 74 ? -2.568 -6.822 -11.520 1.00 97.75 74 ALA A O 1
ATOM 579 N N . PHE A 1 75 ? -2.611 -5.165 -10.003 1.00 97.00 75 PHE A N 1
ATOM 580 C CA . PHE A 1 75 ? -1.731 -4.248 -10.723 1.00 97.00 75 PHE A CA 1
ATOM 581 C C . PHE A 1 75 ? -0.343 -4.860 -10.958 1.00 97.00 75 PHE A C 1
ATOM 583 O O . PHE A 1 75 ? 0.127 -4.885 -12.098 1.00 97.00 75 PHE A O 1
ATOM 590 N N . ASP A 1 76 ? 0.269 -5.426 -9.916 1.00 97.00 76 ASP A N 1
ATOM 591 C CA . ASP A 1 76 ? 1.585 -6.059 -10.008 1.00 97.00 76 ASP A CA 1
ATOM 592 C C . ASP A 1 76 ? 1.560 -7.269 -10.947 1.00 97.00 76 ASP A C 1
ATOM 594 O O . ASP A 1 76 ? 2.416 -7.397 -11.822 1.00 97.00 76 ASP A O 1
ATOM 598 N N . GLY A 1 77 ? 0.537 -8.121 -10.835 1.00 96.75 77 GLY A N 1
ATOM 599 C CA . GLY A 1 77 ? 0.355 -9.280 -11.708 1.00 96.75 77 GLY A CA 1
ATOM 600 C C . GLY A 1 77 ? 0.187 -8.899 -13.181 1.00 96.75 77 GLY A C 1
ATOM 601 O O . GLY A 1 77 ? 0.796 -9.526 -14.051 1.00 96.75 77 GLY A O 1
ATOM 602 N N . ILE A 1 78 ? -0.582 -7.843 -13.472 1.00 97.12 78 ILE A N 1
ATOM 603 C CA . ILE A 1 78 ? -0.748 -7.323 -14.838 1.00 97.12 78 ILE A CA 1
ATOM 604 C C . ILE A 1 78 ? 0.591 -6.832 -15.387 1.00 97.12 78 ILE A C 1
ATOM 606 O O . ILE A 1 78 ? 0.946 -7.182 -16.511 1.00 97.12 78 ILE A O 1
ATOM 610 N N . LEU A 1 79 ? 1.359 -6.059 -14.615 1.00 95.88 79 LEU A N 1
ATOM 611 C CA . LEU A 1 79 ? 2.654 -5.546 -15.066 1.00 95.88 79 LEU A CA 1
ATOM 612 C C . LEU A 1 79 ? 3.691 -6.654 -15.262 1.00 95.88 79 LEU A C 1
ATOM 614 O O . LEU A 1 79 ? 4.409 -6.641 -16.264 1.00 95.88 79 LEU A O 1
ATOM 618 N N . MET A 1 80 ? 3.737 -7.634 -14.357 1.00 94.75 80 MET A N 1
ATOM 619 C CA . MET A 1 80 ? 4.615 -8.798 -14.490 1.00 94.75 80 MET A CA 1
ATOM 620 C C . MET A 1 80 ? 4.288 -9.625 -15.738 1.00 94.75 80 MET A C 1
ATOM 622 O O . MET A 1 80 ? 5.205 -10.103 -16.404 1.00 94.75 80 MET A O 1
ATOM 626 N N . GLY A 1 81 ? 3.003 -9.788 -16.068 1.00 95.25 81 GLY A N 1
ATOM 627 C CA . GLY A 1 81 ? 2.561 -10.561 -17.230 1.00 95.25 81 GLY A CA 1
ATOM 628 C C . GLY A 1 81 ? 2.662 -9.812 -18.562 1.00 95.25 81 GLY A C 1
ATOM 629 O O . GLY A 1 81 ? 3.047 -10.404 -19.568 1.00 95.25 81 GLY A O 1
ATOM 630 N N . ALA A 1 82 ? 2.328 -8.520 -18.588 1.00 94.56 82 ALA A N 1
ATOM 631 C CA . ALA A 1 82 ? 2.270 -7.724 -19.815 1.00 94.56 82 ALA A CA 1
ATOM 632 C C . ALA A 1 82 ? 3.636 -7.176 -20.257 1.00 94.56 82 ALA A C 1
ATOM 634 O O . ALA A 1 82 ? 3.837 -6.923 -21.444 1.00 94.56 82 ALA A O 1
ATOM 635 N N . ALA A 1 83 ? 4.572 -6.979 -19.323 1.00 93.88 83 ALA A N 1
ATOM 636 C CA . ALA A 1 83 ? 5.888 -6.408 -19.602 1.00 93.88 83 ALA A CA 1
ATOM 637 C C . ALA A 1 83 ? 7.017 -7.165 -18.868 1.00 93.88 83 ALA A C 1
ATOM 639 O O . ALA A 1 83 ? 7.771 -6.561 -18.096 1.00 93.88 83 ALA A O 1
ATOM 640 N N . PRO A 1 84 ? 7.166 -8.485 -19.092 1.00 91.81 84 PRO A N 1
ATOM 641 C CA . PRO A 1 84 ? 8.177 -9.282 -18.407 1.00 91.81 84 PRO A CA 1
ATOM 642 C C . PRO A 1 84 ? 9.587 -8.760 -18.718 1.00 91.81 84 PRO A C 1
ATOM 644 O O . PRO A 1 84 ? 9.937 -8.510 -19.870 1.00 91.81 84 PRO A O 1
ATOM 647 N N . GLY A 1 85 ? 10.402 -8.574 -17.678 1.00 89.81 85 GLY A N 1
ATOM 648 C CA . GLY A 1 85 ? 11.770 -8.054 -17.804 1.00 89.81 85 GLY A CA 1
ATOM 649 C C . GLY A 1 85 ? 11.872 -6.548 -18.082 1.00 89.81 85 GLY A C 1
ATOM 650 O O . GLY A 1 85 ? 12.983 -6.029 -18.185 1.00 89.81 85 GLY A O 1
ATOM 651 N N . ASN A 1 86 ? 10.754 -5.821 -18.176 1.00 94.62 86 ASN A N 1
ATOM 652 C CA . ASN A 1 86 ? 10.779 -4.373 -18.338 1.00 94.62 86 ASN A CA 1
ATOM 653 C C . ASN A 1 86 ? 11.176 -3.685 -17.021 1.00 94.62 86 ASN A C 1
ATOM 655 O O . ASN A 1 86 ? 10.482 -3.775 -16.007 1.00 94.62 86 ASN A O 1
ATOM 659 N N . THR A 1 87 ? 12.283 -2.946 -17.052 1.00 93.62 87 THR A N 1
ATOM 660 C CA . THR A 1 87 ? 12.835 -2.275 -15.871 1.00 93.62 87 THR A CA 1
ATOM 661 C C . THR A 1 87 ? 11.881 -1.229 -15.287 1.00 93.62 87 THR A C 1
ATOM 663 O O . THR A 1 87 ? 11.746 -1.133 -14.070 1.00 93.62 87 THR A O 1
ATOM 666 N N . PHE A 1 88 ? 11.179 -0.476 -16.140 1.00 92.44 88 PHE A N 1
ATOM 667 C CA . PHE A 1 88 ? 10.208 0.525 -15.700 1.00 92.44 88 PHE A CA 1
ATOM 668 C C . PHE A 1 88 ? 8.985 -0.124 -15.040 1.00 92.44 88 PHE A C 1
ATOM 670 O O . PHE A 1 88 ? 8.544 0.343 -13.994 1.00 92.44 88 PHE A O 1
ATOM 677 N N . ALA A 1 89 ? 8.500 -1.251 -15.573 1.00 94.50 89 ALA A N 1
ATOM 678 C CA . ALA A 1 89 ? 7.451 -2.040 -14.926 1.00 94.50 89 ALA A CA 1
ATOM 679 C C . ALA A 1 89 ? 7.880 -2.502 -13.521 1.00 94.50 89 ALA A C 1
ATOM 681 O O . ALA A 1 89 ? 7.102 -2.388 -12.576 1.00 94.50 89 ALA A O 1
ATOM 682 N N . GLY A 1 90 ? 9.141 -2.915 -13.347 1.00 94.50 90 GLY A N 1
ATOM 683 C CA . GLY A 1 90 ? 9.708 -3.224 -12.030 1.00 94.50 90 GLY A CA 1
ATOM 684 C C . GLY A 1 90 ? 9.711 -2.030 -11.064 1.00 94.50 90 GLY A C 1
ATOM 685 O O . GLY A 1 90 ? 9.444 -2.195 -9.870 1.00 94.50 90 GLY A O 1
ATOM 686 N N . TYR A 1 91 ? 9.955 -0.814 -11.566 1.00 94.38 91 TYR A N 1
ATOM 687 C CA . TYR A 1 91 ? 9.877 0.412 -10.762 1.00 94.38 91 TYR A CA 1
ATOM 688 C C . TYR A 1 91 ? 8.438 0.734 -10.358 1.00 94.38 91 TYR A C 1
ATOM 690 O O . TYR A 1 91 ? 8.200 1.112 -9.213 1.00 94.38 91 TYR A O 1
ATOM 698 N N . CYS A 1 92 ? 7.475 0.540 -11.263 1.00 95.25 92 CYS A N 1
ATOM 699 C CA . CYS A 1 92 ? 6.052 0.704 -10.975 1.00 95.25 92 CYS A CA 1
ATOM 700 C C . CYS A 1 92 ? 5.557 -0.292 -9.922 1.00 95.25 92 CYS A C 1
ATOM 702 O O . CYS A 1 92 ? 4.866 0.125 -8.998 1.00 95.25 92 CYS A O 1
ATOM 704 N N . ILE A 1 93 ? 5.944 -1.565 -10.016 1.00 96.25 93 ILE A N 1
ATOM 705 C CA . IL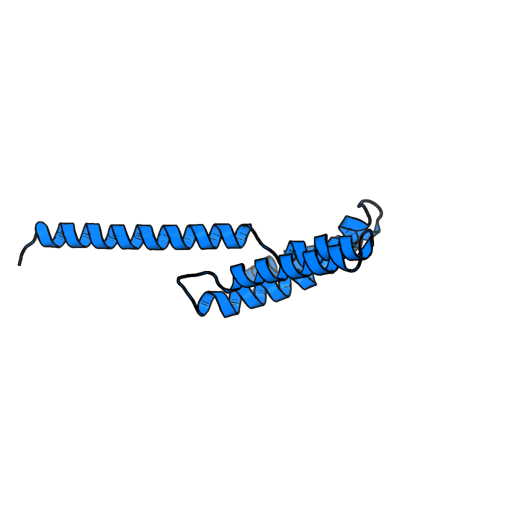E A 1 93 ? 5.612 -2.596 -9.019 1.00 96.25 93 ILE A CA 1
ATOM 706 C C . ILE A 1 93 ? 6.164 -2.196 -7.645 1.00 96.25 93 ILE A C 1
ATOM 708 O O . ILE A 1 93 ? 5.435 -2.102 -6.661 1.00 96.25 93 ILE A O 1
ATOM 712 N N . THR A 1 94 ? 7.456 -1.863 -7.582 1.00 94.69 94 THR A N 1
ATOM 713 C CA . THR A 1 94 ? 8.118 -1.529 -6.310 1.00 94.69 94 THR A CA 1
ATOM 714 C C . THR A 1 94 ? 7.588 -0.227 -5.701 1.00 94.69 94 THR A C 1
ATOM 716 O O . THR A 1 94 ? 7.382 -0.146 -4.493 1.00 94.69 94 THR A O 1
ATOM 719 N N . GLY A 1 95 ? 7.372 0.800 -6.526 1.00 93.12 95 GLY A N 1
ATOM 720 C CA . GLY A 1 95 ? 6.896 2.109 -6.089 1.00 93.12 95 GLY A CA 1
ATOM 721 C C . GLY A 1 95 ? 5.389 2.136 -5.857 1.00 93.12 95 GLY A C 1
ATOM 722 O O . GLY A 1 95 ? 4.931 2.274 -4.725 1.00 93.12 95 GLY A O 1
ATOM 723 N N . ILE A 1 96 ? 4.603 1.997 -6.927 1.00 95.06 96 ILE A N 1
ATOM 724 C CA . ILE A 1 96 ? 3.136 2.095 -6.888 1.00 95.06 96 ILE A CA 1
ATOM 725 C C . ILE A 1 96 ? 2.546 0.890 -6.154 1.00 95.06 96 ILE A C 1
ATOM 727 O O . ILE A 1 96 ? 1.871 1.082 -5.148 1.00 95.06 96 ILE A O 1
ATOM 731 N N . GLY A 1 97 ? 2.826 -0.338 -6.598 1.00 96.38 97 GLY A N 1
ATOM 732 C CA . GLY A 1 97 ? 2.281 -1.557 -5.982 1.00 96.38 97 GLY A CA 1
ATOM 733 C C . GLY A 1 97 ? 2.669 -1.697 -4.506 1.00 96.38 97 GLY A C 1
ATOM 734 O O . GLY A 1 97 ? 1.817 -1.902 -3.633 1.00 96.38 97 GLY A O 1
ATOM 735 N N . GLY A 1 98 ? 3.945 -1.456 -4.199 1.00 94.44 98 GLY A N 1
ATOM 736 C CA . GLY A 1 98 ? 4.475 -1.506 -2.834 1.00 94.44 98 GLY A CA 1
ATOM 737 C C . GLY A 1 98 ? 3.879 -0.468 -1.876 1.00 94.44 98 GLY A C 1
ATOM 738 O O . GLY A 1 98 ? 3.729 -0.747 -0.691 1.00 94.44 98 GLY A O 1
ATOM 739 N N . SER A 1 99 ? 3.514 0.721 -2.364 1.00 94.69 99 SER A N 1
ATOM 740 C CA . SER A 1 99 ? 2.910 1.782 -1.537 1.00 94.69 99 SER A CA 1
ATOM 741 C C . SER A 1 99 ? 1.378 1.784 -1.537 1.00 94.69 99 SER A C 1
ATOM 743 O O . SER A 1 99 ? 0.770 2.377 -0.634 1.00 94.69 99 SER A O 1
ATOM 745 N N . TRP A 1 100 ? 0.758 1.137 -2.528 1.00 96.44 100 TRP A N 1
ATOM 746 C CA . TRP A 1 100 ? -0.682 0.895 -2.605 1.00 96.44 100 TRP A CA 1
ATOM 747 C C . TRP A 1 100 ? -1.096 -0.255 -1.689 1.00 96.44 100 TRP A C 1
ATOM 749 O O . TRP A 1 100 ? -2.096 -0.147 -0.981 1.00 96.44 100 TRP A O 1
ATOM 759 N N . SER A 1 101 ? -0.302 -1.321 -1.625 1.00 96.69 101 SER A N 1
ATOM 760 C CA . SER A 1 101 ? -0.486 -2.372 -0.626 1.00 96.69 101 SER A CA 1
ATOM 761 C C . SER A 1 101 ? 0.010 -1.937 0.760 1.00 96.69 101 SER A C 1
ATOM 763 O O . SER A 1 101 ? 0.801 -1.007 0.922 1.00 96.69 101 SER A O 1
ATOM 765 N N . THR A 1 102 ? -0.492 -2.584 1.811 1.00 96.62 102 THR A N 1
ATOM 766 C CA . THR A 1 102 ? -0.048 -2.348 3.184 1.00 96.62 102 THR A CA 1
ATOM 767 C C . THR A 1 102 ? -0.263 -3.565 4.079 1.00 96.62 102 THR A C 1
ATOM 769 O O . THR A 1 102 ? -1.374 -4.071 4.260 1.00 96.62 102 THR A O 1
ATOM 772 N N . VAL A 1 103 ? 0.828 -4.011 4.703 1.00 95.12 103 VAL A N 1
ATOM 773 C CA . VAL A 1 103 ? 0.789 -5.008 5.782 1.00 95.12 103 VAL A CA 1
ATOM 774 C C . VAL A 1 103 ? 0.541 -4.332 7.130 1.00 95.12 103 VAL A C 1
ATOM 776 O O . VAL A 1 103 ? -0.171 -4.876 7.967 1.00 95.12 103 VAL A O 1
ATOM 779 N N . SER A 1 104 ? 1.071 -3.126 7.347 1.00 93.88 104 SER A N 1
ATOM 780 C CA . SER A 1 104 ? 0.943 -2.420 8.627 1.00 93.88 104 SER A CA 1
ATOM 781 C C . SER A 1 104 ? -0.502 -2.042 8.946 1.00 93.88 104 SER A C 1
ATOM 783 O O . SER A 1 104 ? -0.953 -2.288 10.064 1.00 93.88 104 SER A O 1
ATOM 785 N N . SER A 1 105 ? -1.258 -1.512 7.977 1.00 93.00 105 SER A N 1
ATOM 786 C CA . SER A 1 105 ? -2.686 -1.243 8.184 1.00 93.00 105 SER A CA 1
ATOM 787 C C . SER A 1 105 ? -3.472 -2.541 8.345 1.00 93.00 105 SER A C 1
ATOM 789 O O . SER A 1 105 ? -4.294 -2.620 9.246 1.00 93.00 105 SER A O 1
ATOM 791 N N . PHE A 1 106 ? -3.165 -3.586 7.567 1.00 94.50 106 PHE A N 1
ATOM 792 C CA . PHE A 1 106 ? -3.812 -4.896 7.711 1.00 94.50 106 PHE A CA 1
ATOM 793 C C . PHE A 1 106 ? -3.639 -5.484 9.122 1.00 94.50 106 PHE A C 1
ATOM 795 O O . PHE A 1 106 ? -4.612 -5.917 9.743 1.00 94.50 106 PHE A O 1
ATOM 802 N N . VAL A 1 107 ? -2.416 -5.461 9.660 1.00 96.12 107 VAL A N 1
ATOM 803 C CA . VAL A 1 107 ? -2.123 -5.939 11.019 1.00 96.12 107 VAL A CA 1
ATOM 804 C C . VAL A 1 107 ? -2.832 -5.077 12.060 1.00 96.12 107 VAL A C 1
ATOM 806 O O . VAL A 1 107 ? -3.454 -5.618 12.972 1.00 96.12 107 VAL A O 1
ATOM 809 N N . ASN A 1 108 ? -2.791 -3.751 11.918 1.00 94.50 108 ASN A N 1
ATOM 810 C CA . ASN A 1 108 ? -3.469 -2.840 12.837 1.00 94.50 108 ASN A CA 1
ATOM 811 C C . ASN A 1 108 ? -4.995 -3.033 12.829 1.00 94.50 108 ASN A C 1
ATOM 813 O O . ASN A 1 108 ? -5.625 -3.042 13.886 1.00 94.50 108 ASN A O 1
ATOM 817 N N . ASP A 1 109 ? -5.600 -3.222 11.660 1.00 92.69 109 ASP A N 1
ATOM 818 C CA . ASP A 1 109 ? -7.035 -3.473 11.529 1.00 92.69 109 ASP A CA 1
ATOM 819 C C . ASP A 1 109 ? -7.411 -4.820 12.160 1.00 92.69 109 ASP A C 1
ATOM 821 O O . ASP A 1 109 ? -8.365 -4.897 12.935 1.00 92.69 109 ASP A O 1
ATOM 825 N N . THR A 1 110 ? -6.607 -5.860 11.921 1.00 92.38 110 THR A N 1
ATOM 826 C CA . THR A 1 110 ? -6.779 -7.189 12.532 1.00 92.38 110 THR A CA 1
ATOM 827 C C . THR A 1 110 ? -6.687 -7.118 14.055 1.00 92.38 110 THR A C 1
ATOM 829 O O . THR A 1 110 ? -7.552 -7.641 14.760 1.00 92.38 110 THR A O 1
ATOM 832 N N . PHE A 1 111 ? -5.679 -6.419 14.580 1.00 95.00 111 PHE A N 1
ATOM 833 C CA . PHE A 1 111 ? -5.516 -6.215 16.017 1.00 95.00 111 PHE A CA 1
ATOM 834 C C . PHE A 1 111 ? -6.707 -5.461 16.619 1.00 95.00 111 PHE A C 1
ATOM 836 O O . PHE A 1 111 ? -7.218 -5.843 17.669 1.00 95.00 111 PHE A O 1
ATOM 843 N N . ASN A 1 112 ? -7.199 -4.419 15.944 1.00 91.38 112 ASN A N 1
ATOM 844 C CA . ASN A 1 112 ? -8.356 -3.660 16.409 1.00 91.38 112 ASN A CA 1
ATOM 845 C C . ASN A 1 112 ? -9.651 -4.479 16.403 1.00 91.38 112 ASN A C 1
ATOM 847 O O . ASN A 1 112 ? -10.459 -4.320 17.317 1.00 91.38 112 ASN A O 1
ATOM 851 N N . LEU A 1 113 ? -9.853 -5.356 15.417 1.00 92.19 113 LEU A N 1
ATOM 852 C CA . LEU A 1 113 ? -10.985 -6.285 15.405 1.00 92.19 113 LEU A CA 1
ATOM 853 C C . LEU A 1 113 ? -10.904 -7.276 16.570 1.00 92.19 113 LEU A C 1
ATOM 855 O O . LEU A 1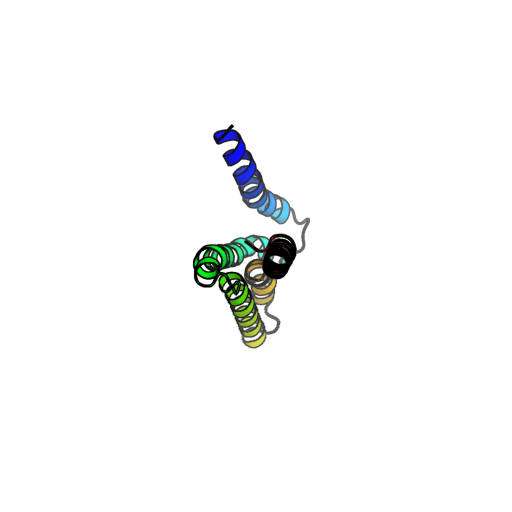 113 ? -11.882 -7.432 17.301 1.00 92.19 113 LEU A O 1
ATOM 859 N N . TYR A 1 114 ? -9.733 -7.879 16.790 1.00 92.69 114 TYR A N 1
ATOM 860 C CA . TYR A 1 114 ? -9.511 -8.800 17.905 1.00 92.69 114 TYR A CA 1
ATOM 861 C C . TYR A 1 114 ? -9.737 -8.119 19.259 1.00 92.69 114 TYR A C 1
ATOM 863 O O . TYR A 1 114 ? -10.467 -8.631 20.105 1.00 92.69 114 TYR A O 1
ATOM 871 N N . ARG A 1 115 ? -9.178 -6.917 19.440 1.00 92.69 115 ARG A N 1
ATOM 872 C CA . ARG A 1 115 ? -9.357 -6.115 20.654 1.00 92.69 115 ARG A CA 1
ATOM 873 C C . ARG A 1 115 ? -10.831 -5.801 20.916 1.00 92.69 115 ARG A C 1
ATOM 875 O O . ARG A 1 115 ? -11.295 -6.024 22.028 1.00 92.69 115 ARG A O 1
ATOM 882 N N . LYS A 1 116 ? -11.579 -5.336 19.908 1.00 90.25 116 LYS A N 1
ATOM 883 C CA . LYS A 1 116 ? -13.021 -5.047 20.042 1.00 90.25 116 LYS A CA 1
ATOM 884 C C . LYS A 1 116 ? -13.825 -6.288 20.425 1.00 90.25 116 LYS A C 1
ATOM 886 O O . LYS A 1 116 ? -14.730 -6.197 21.250 1.00 90.25 116 LYS A O 1
ATOM 891 N N . HIS A 1 117 ? -13.508 -7.433 19.826 1.00 90.62 117 HIS A N 1
ATOM 892 C CA . 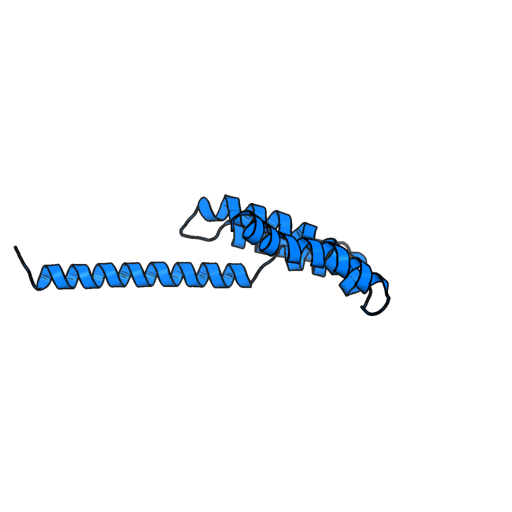HIS A 1 117 ? -14.159 -8.697 20.154 1.00 90.62 117 HIS A CA 1
ATOM 893 C C . HIS A 1 117 ? -13.899 -9.092 21.614 1.00 90.62 117 HIS A C 1
ATOM 895 O O . HIS A 1 117 ? -14.846 -9.312 22.366 1.00 90.62 117 HIS A O 1
ATOM 901 N N . TRP A 1 118 ? -12.632 -9.067 22.036 1.00 90.81 118 TRP A N 1
ATOM 902 C CA . TRP A 1 118 ? -12.223 -9.368 23.409 1.00 90.81 118 TRP A CA 1
ATOM 903 C C . TRP A 1 118 ? -12.866 -8.428 24.443 1.00 90.81 118 TRP A C 1
ATOM 905 O O . TRP A 1 118 ? -13.364 -8.887 25.474 1.00 90.81 118 TRP A O 1
ATOM 915 N N . GLU A 1 119 ? -12.912 -7.121 24.160 1.00 91.62 119 GLU A N 1
ATOM 916 C CA . GLU A 1 119 ? -13.591 -6.119 24.996 1.00 91.62 119 GLU A CA 1
ATOM 917 C C . GLU A 1 119 ? -15.096 -6.417 25.118 1.00 91.62 119 GLU A C 1
ATOM 919 O O . GLU A 1 119 ? -15.653 -6.349 26.216 1.00 91.62 119 GLU A O 1
ATOM 924 N N . GLY A 1 120 ? -15.749 -6.806 24.018 1.00 87.69 120 GLY A N 1
ATOM 925 C CA . GLY A 1 120 ? -17.157 -7.203 24.005 1.00 87.69 120 GLY A CA 1
ATOM 926 C C . GLY A 1 120 ? -17.442 -8.421 24.888 1.00 87.69 120 GLY A C 1
ATOM 927 O O . GLY A 1 120 ? -18.370 -8.391 25.699 1.00 87.69 120 GLY A O 1
ATOM 928 N N . GLU A 1 121 ? -16.618 -9.466 24.800 1.00 86.94 121 GLU A N 1
ATOM 929 C CA . GLU A 1 121 ? -16.752 -10.660 25.645 1.00 86.94 121 GLU A CA 1
ATOM 930 C C . GLU A 1 121 ? -16.544 -10.349 27.133 1.00 86.94 121 GLU A C 1
ATOM 932 O O . GLU A 1 121 ? -17.299 -10.832 27.981 1.00 86.94 121 GLU A O 1
ATOM 937 N N . HIS A 1 122 ? -15.578 -9.485 27.464 1.00 81.25 122 HIS A N 1
ATOM 938 C CA . HIS A 1 122 ? -15.318 -9.060 28.843 1.00 81.25 122 HIS A CA 1
ATOM 939 C C . HIS A 1 122 ? -16.491 -8.291 29.451 1.00 81.25 122 HIS A C 1
ATOM 941 O O . HIS A 1 122 ? -16.821 -8.487 30.624 1.00 81.25 122 HIS A O 1
ATOM 947 N N . ILE A 1 123 ? -17.143 -7.429 28.668 1.00 83.19 123 ILE A N 1
ATOM 948 C CA . ILE A 1 123 ? -18.339 -6.699 29.105 1.00 83.19 123 ILE A CA 1
ATOM 949 C C . ILE A 1 123 ? -19.486 -7.677 29.376 1.00 83.19 123 ILE A C 1
ATOM 951 O O . ILE A 1 123 ? -20.127 -7.592 30.424 1.00 83.19 123 ILE A O 1
ATOM 955 N N . VAL A 1 124 ? -19.716 -8.644 28.484 1.00 79.81 124 VAL A N 1
ATOM 956 C CA . VAL A 1 124 ? -20.755 -9.671 28.674 1.00 79.81 124 VAL A CA 1
ATOM 957 C C . VAL A 1 124 ? -20.474 -10.521 29.916 1.00 79.81 124 VAL A C 1
ATOM 959 O O . VAL A 1 124 ? -21.392 -10.774 30.699 1.00 79.81 124 VAL A O 1
ATOM 962 N N . ALA A 1 125 ? -19.222 -10.926 30.141 1.00 78.00 125 ALA A N 1
ATOM 963 C CA . ALA A 1 125 ? -18.823 -11.694 31.319 1.00 78.00 125 ALA A CA 1
ATOM 964 C C . ALA A 1 125 ? -19.037 -10.910 32.626 1.00 78.00 125 ALA A C 1
ATOM 966 O O . ALA A 1 125 ? -19.624 -11.444 33.569 1.00 78.00 125 ALA A O 1
ATOM 967 N N . LYS A 1 126 ? -18.640 -9.628 32.669 1.00 78.00 126 LYS A N 1
ATOM 968 C CA . LYS A 1 126 ? -18.905 -8.742 33.815 1.00 78.00 126 LYS A CA 1
ATOM 969 C C . LYS A 1 126 ? -20.401 -8.574 34.065 1.00 78.00 126 LYS A C 1
ATOM 971 O O . LYS A 1 126 ? -20.836 -8.707 35.202 1.00 78.00 126 LYS A O 1
ATOM 976 N N . ASN A 1 127 ? -21.196 -8.328 33.025 1.00 79.31 127 ASN A N 1
ATOM 977 C CA . ASN A 1 127 ? -22.644 -8.163 33.170 1.00 79.31 127 ASN A CA 1
ATOM 978 C C . ASN A 1 127 ? -23.312 -9.436 33.702 1.00 79.31 127 ASN A C 1
ATOM 980 O O . ASN A 1 127 ? -24.138 -9.350 34.606 1.00 79.31 127 ASN A O 1
ATOM 984 N N . LYS A 1 128 ? -22.916 -10.620 33.211 1.00 74.44 128 LYS A N 1
ATOM 985 C CA . LYS A 1 128 ? -23.386 -11.898 33.768 1.00 74.44 128 LYS A CA 1
ATOM 986 C C . LYS A 1 128 ? -23.011 -12.044 35.241 1.00 74.44 128 LYS A C 1
ATOM 988 O O . LYS A 1 128 ? -23.867 -12.418 36.032 1.00 74.44 128 LYS A O 1
ATOM 993 N N . PHE A 1 129 ? -21.772 -11.721 35.616 1.00 80.94 129 PHE A N 1
ATOM 994 C CA . PHE A 1 129 ? -21.341 -11.736 37.015 1.00 80.94 129 PHE A CA 1
ATOM 995 C C . PHE A 1 129 ? -22.265 -10.866 37.887 1.00 80.94 129 PHE A C 1
ATOM 997 O O . PHE A 1 129 ? -22.842 -11.373 38.843 1.00 80.94 129 PHE A O 1
ATOM 1004 N N . TRP A 1 130 ? -22.506 -9.604 37.523 1.00 75.94 130 TRP A N 1
ATOM 1005 C CA . TRP A 1 130 ? -23.388 -8.724 38.305 1.00 75.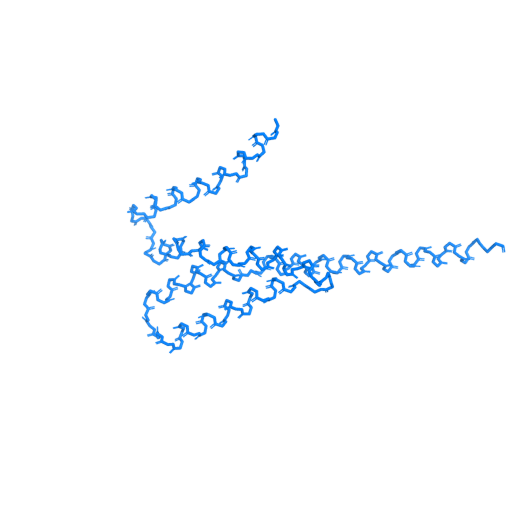94 130 TRP A CA 1
ATOM 1006 C C . TRP A 1 130 ? -24.830 -9.242 38.420 1.00 75.94 130 TRP A C 1
ATOM 1008 O O . TRP A 1 130 ? -25.396 -9.178 39.508 1.00 75.94 130 TRP A O 1
ATOM 1018 N N . VAL A 1 131 ? -25.398 -9.811 37.349 1.00 76.94 131 VAL A N 1
ATOM 1019 C CA . VAL A 1 131 ? -26.759 -10.387 37.363 1.00 76.94 131 VAL A CA 1
ATOM 1020 C C . VAL A 1 131 ? -26.871 -11.583 38.315 1.00 76.94 131 VAL A C 1
ATOM 1022 O O . VAL A 1 131 ? -27.883 -11.719 38.995 1.00 76.94 131 VAL A O 1
ATOM 1025 N N . TYR A 1 132 ? -25.851 -12.443 38.397 1.00 74.19 132 TYR A N 1
ATOM 1026 C CA . TYR A 1 132 ? -25.883 -13.602 39.299 1.00 74.19 132 TYR A CA 1
ATOM 1027 C C . TYR A 1 132 ? -25.647 -13.241 40.770 1.00 74.19 132 TYR A C 1
ATOM 1029 O O . TYR A 1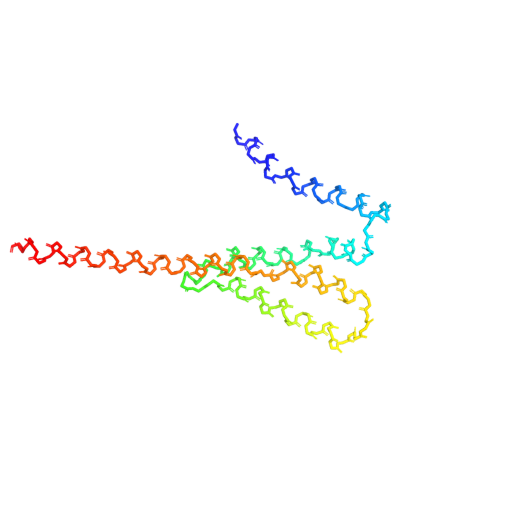 132 ? -26.181 -13.915 41.646 1.00 74.19 132 TYR A O 1
ATOM 1037 N N . TRP A 1 133 ? -24.851 -12.204 41.049 1.00 69.06 133 TRP A N 1
ATOM 1038 C CA . TRP A 1 133 ? -24.497 -11.821 42.421 1.00 69.06 133 TRP A CA 1
ATOM 1039 C C . TRP A 1 133 ? -25.458 -10.809 43.057 1.00 69.06 133 TRP A C 1
ATOM 1041 O O . TRP A 1 133 ? -25.526 -10.744 44.282 1.00 69.06 133 TRP A O 1
ATOM 1051 N N . TYR A 1 134 ? -26.224 -10.062 42.255 1.00 66.69 134 TYR A N 1
ATOM 1052 C CA . TYR A 1 134 ? -27.233 -9.108 42.731 1.00 66.69 134 TYR A CA 1
ATOM 1053 C C . TYR A 1 134 ? -28.578 -9.308 42.014 1.00 66.69 134 TYR A C 1
ATOM 1055 O O . TYR A 1 134 ? -28.987 -8.457 41.218 1.00 66.69 134 TYR A O 1
ATOM 1063 N N . PRO A 1 135 ? -29.274 -10.432 42.261 1.00 67.00 135 PRO A N 1
ATOM 1064 C CA . PRO A 1 135 ? -30.649 -10.587 41.805 1.00 67.00 135 PRO A CA 1
ATOM 1065 C C . PRO A 1 135 ? -31.532 -9.543 42.511 1.00 67.00 135 PRO A C 1
ATOM 1067 O O . PRO A 1 135 ? -31.408 -9.340 43.720 1.00 67.00 135 PRO A O 1
ATOM 1070 N N . SER A 1 136 ? -32.354 -8.837 41.730 1.00 68.19 136 SER A N 1
ATOM 1071 C CA . SER A 1 136 ? -33.312 -7.829 42.221 1.00 68.19 136 SER A CA 1
ATOM 1072 C C . SER A 1 136 ? -34.496 -8.475 42.927 1.00 68.19 136 SER A C 1
ATOM 1074 O O . SER A 1 136 ? -34.861 -9.606 42.533 1.00 68.19 136 SER A O 1
#

pLDDT: mean 84.96, std 11.31, range [60.75, 97.75]

Sequence (136 aa):
WYIIDQALVVFPYVFTALLFPLVATQGVFPPASVYASLLSPLGAIPRWISSTYLNSLWPQFPLGTFVANVLAVAFDGILMGAAPGNTFAGYCITGIGGSWSTVSSFVNDTFNLYRKHWEGEHIVAKNKFWVYWYPS

Organism: Oxyrrhis marina (NCBI:txid2969)

Foldseek 3Di:
DVVVVVCVVVVVVVVCQPVVLVVVVVPPDDVLVNLLQPQQVLLQVQLVVLQVPVCVVDVLDSRSLVVLLVVLVVLLVCLCVVPPPDSNSSSCNNRNSVNSHDPPVVVVSVVVNVVVVVVVVVVVVVVVVCCVVDPD